Protein AF-A0A1L5F9H8-F1 (afdb_monomer_lite)

Radius of gyration: 21.27 Å; chains: 1; bounding box: 40×18×66 Å

Structure (mmCIF, N/CA/C/O backbone):
data_AF-A0A1L5F9H8-F1
#
_entry.id   AF-A0A1L5F9H8-F1
#
loop_
_atom_site.group_PDB
_atom_site.id
_atom_site.type_s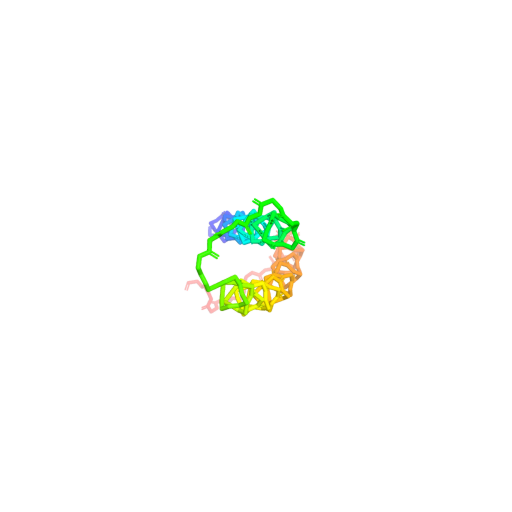ymbol
_atom_site.label_atom_id
_atom_site.label_alt_id
_atom_site.label_comp_id
_atom_site.label_asym_id
_atom_site.label_entity_id
_atom_site.label_seq_id
_atom_site.pdbx_PDB_ins_code
_atom_site.Cartn_x
_atom_site.Cartn_y
_atom_site.Cartn_z
_atom_site.occupancy
_atom_site.B_iso_or_equiv
_atom_site.auth_seq_id
_atom_site.auth_comp_id
_atom_site.auth_asym_id
_atom_site.auth_atom_id
_atom_site.pdbx_PDB_model_num
ATOM 1 N N . MET A 1 1 ? 17.140 13.221 -26.341 1.00 59.47 1 MET A N 1
ATOM 2 C CA . MET A 1 1 ? 15.800 12.608 -26.201 1.00 59.47 1 MET A CA 1
ATOM 3 C C . MET A 1 1 ? 15.869 11.394 -25.279 1.00 59.47 1 MET A C 1
ATOM 5 O O . MET A 1 1 ? 15.192 11.408 -24.267 1.00 59.47 1 MET A O 1
ATOM 9 N N . LEU A 1 2 ? 16.788 10.457 -25.535 1.00 64.06 2 LEU A N 1
ATOM 10 C CA . LEU A 1 2 ? 17.096 9.290 -24.691 1.00 64.06 2 LEU A CA 1
ATOM 11 C C . LEU A 1 2 ? 17.362 9.618 -23.198 1.00 64.06 2 LEU A C 1
ATOM 13 O O . LEU A 1 2 ? 16.672 9.093 -22.337 1.00 64.06 2 LEU A O 1
ATOM 17 N N . TYR A 1 3 ? 18.219 10.600 -22.888 1.00 66.88 3 TYR A N 1
ATOM 18 C CA . TYR A 1 3 ? 18.458 11.061 -21.501 1.00 66.88 3 TYR A CA 1
ATOM 19 C C . TYR A 1 3 ? 17.228 11.633 -20.767 1.00 66.88 3 TYR A C 1
ATOM 21 O O . TYR A 1 3 ? 17.172 11.600 -19.544 1.00 66.88 3 TYR A O 1
ATOM 29 N N . ARG A 1 4 ? 16.247 12.208 -21.482 1.00 72.25 4 ARG A N 1
ATOM 30 C CA . ARG A 1 4 ? 15.034 12.748 -20.834 1.00 72.25 4 ARG A CA 1
ATOM 31 C C . ARG A 1 4 ? 14.069 11.632 -20.442 1.00 72.25 4 ARG A C 1
ATOM 33 O O . ARG A 1 4 ? 13.432 11.740 -19.404 1.00 72.25 4 ARG A O 1
ATOM 40 N N . LEU A 1 5 ? 13.969 10.598 -21.279 1.00 72.06 5 LEU A N 1
ATOM 41 C CA . LEU A 1 5 ? 13.167 9.410 -20.996 1.00 72.06 5 LEU A CA 1
ATOM 42 C C . LEU A 1 5 ? 13.735 8.658 -19.789 1.00 72.06 5 LEU A C 1
ATOM 44 O O . LEU A 1 5 ? 12.989 8.330 -18.877 1.00 72.06 5 LEU A O 1
ATOM 48 N N . ASP A 1 6 ? 15.054 8.476 -19.767 1.00 73.06 6 ASP A N 1
ATOM 49 C CA . ASP A 1 6 ? 15.772 7.822 -18.674 1.00 73.06 6 ASP A CA 1
ATOM 50 C C . ASP A 1 6 ? 15.546 8.523 -17.323 1.00 73.06 6 ASP A C 1
ATOM 52 O O . ASP A 1 6 ? 15.080 7.903 -16.368 1.00 73.06 6 ASP A O 1
ATOM 56 N N . ASN A 1 7 ? 15.746 9.846 -17.262 1.00 79.75 7 ASN A N 1
ATOM 57 C CA . ASN A 1 7 ? 15.477 10.621 -16.046 1.00 79.75 7 ASN A CA 1
ATOM 58 C C . ASN A 1 7 ? 14.007 10.543 -15.604 1.00 79.75 7 ASN A C 1
ATOM 60 O O . ASN A 1 7 ? 13.741 10.434 -14.412 1.00 79.75 7 ASN A O 1
ATOM 64 N N . SER A 1 8 ? 13.058 10.575 -16.550 1.00 81.06 8 SER A N 1
ATOM 65 C CA . SER A 1 8 ? 11.627 10.475 -16.232 1.00 81.06 8 SER A CA 1
ATOM 66 C C . SER A 1 8 ? 11.285 9.134 -15.584 1.00 81.06 8 SER A C 1
ATOM 68 O O . SER A 1 8 ? 10.546 9.113 -14.609 1.00 81.06 8 SER A O 1
ATOM 70 N N . ILE A 1 9 ? 11.848 8.029 -16.087 1.00 81.62 9 ILE A N 1
ATOM 71 C CA . ILE A 1 9 ? 11.631 6.686 -15.527 1.00 81.62 9 ILE A CA 1
ATOM 72 C C . ILE A 1 9 ? 12.183 6.607 -14.098 1.00 81.62 9 ILE A C 1
ATOM 74 O O . ILE A 1 9 ? 11.484 6.154 -13.193 1.00 81.62 9 ILE A O 1
ATOM 78 N N . HIS A 1 10 ? 13.402 7.104 -13.871 1.00 82.62 10 HIS A N 1
ATOM 79 C CA . HIS A 1 10 ? 14.013 7.116 -12.540 1.00 82.62 10 HIS A CA 1
ATOM 80 C C . HIS A 1 10 ? 13.252 8.005 -11.544 1.00 82.62 10 HIS A C 1
ATOM 82 O O . HIS A 1 10 ? 13.103 7.645 -10.373 1.00 82.62 10 HIS A O 1
ATOM 88 N N . ASP A 1 11 ? 12.774 9.171 -11.984 1.00 86.94 11 ASP A N 1
ATOM 89 C CA . ASP A 1 11 ? 11.979 10.065 -11.142 1.00 86.94 11 ASP A CA 1
ATOM 90 C C . ASP A 1 11 ? 10.618 9.442 -10.795 1.00 86.94 11 ASP A C 1
ATOM 92 O O . ASP A 1 11 ? 10.207 9.497 -9.633 1.00 86.94 11 ASP A O 1
ATOM 96 N N . ASP A 1 12 ? 9.959 8.780 -11.750 1.00 84.75 12 ASP A N 1
ATOM 97 C CA . ASP A 1 12 ? 8.708 8.058 -11.505 1.00 84.75 12 ASP A CA 1
ATOM 98 C C . ASP A 1 12 ? 8.917 6.922 -10.494 1.00 84.75 12 ASP A C 1
ATOM 100 O O . ASP A 1 12 ? 8.204 6.865 -9.489 1.00 84.75 12 ASP A O 1
ATOM 104 N N . ILE A 1 13 ? 9.943 6.081 -10.672 1.00 85.12 13 ILE A N 1
ATOM 105 C CA . ILE A 1 13 ? 10.306 5.014 -9.718 1.00 85.12 13 ILE A CA 1
ATOM 106 C C . ILE A 1 13 ? 10.511 5.581 -8.314 1.00 85.12 13 ILE A C 1
ATOM 108 O O . ILE A 1 13 ? 9.944 5.071 -7.343 1.00 85.12 13 ILE A O 1
ATOM 112 N N . ARG A 1 14 ? 11.275 6.673 -8.196 1.00 87.69 14 ARG A N 1
ATOM 113 C CA . ARG A 1 14 ? 11.525 7.338 -6.912 1.00 87.69 14 ARG A CA 1
ATOM 114 C C . ARG A 1 14 ? 10.225 7.829 -6.272 1.00 87.69 14 ARG A C 1
ATOM 116 O O . ARG A 1 14 ? 10.027 7.639 -5.071 1.00 87.69 14 ARG A O 1
ATOM 123 N N . ASN A 1 15 ? 9.335 8.437 -7.053 1.00 88.31 15 ASN A N 1
ATOM 124 C CA . ASN A 1 15 ? 8.046 8.927 -6.568 1.00 88.31 15 ASN A CA 1
ATOM 125 C C . ASN A 1 15 ? 7.155 7.782 -6.067 1.00 88.31 15 ASN A C 1
ATOM 127 O O . ASN A 1 15 ? 6.581 7.889 -4.981 1.00 88.31 15 ASN A O 1
ATOM 131 N N . PHE A 1 16 ? 7.092 6.665 -6.796 1.00 86.38 16 PHE A N 1
ATOM 132 C CA . PHE A 1 16 ? 6.352 5.476 -6.366 1.00 86.38 16 PHE A CA 1
ATOM 133 C C . PHE A 1 16 ? 6.935 4.862 -5.092 1.00 86.38 16 PHE A C 1
ATOM 135 O O . PHE A 1 16 ? 6.190 4.559 -4.161 1.00 86.38 16 PHE A O 1
ATOM 142 N N . MET A 1 17 ? 8.262 4.740 -4.996 1.00 87.06 17 MET A N 1
ATOM 143 C CA . MET A 1 17 ? 8.920 4.255 -3.781 1.00 87.06 17 MET A CA 1
ATOM 144 C C . MET A 1 17 ? 8.604 5.128 -2.562 1.00 87.06 17 MET A C 1
ATOM 146 O O . MET A 1 17 ? 8.310 4.603 -1.487 1.00 87.06 17 MET A O 1
ATOM 150 N N . ASN A 1 18 ? 8.622 6.453 -2.728 1.00 90.12 18 ASN A N 1
ATOM 151 C CA . ASN A 1 18 ? 8.261 7.385 -1.662 1.00 90.12 18 ASN A CA 1
ATOM 152 C C . ASN A 1 18 ? 6.792 7.225 -1.246 1.00 90.12 18 ASN A C 1
ATOM 154 O O . ASN A 1 18 ? 6.507 7.141 -0.053 1.00 90.12 18 ASN A O 1
ATOM 158 N N . GLY A 1 19 ? 5.870 7.108 -2.208 1.00 88.12 19 GLY A N 1
ATOM 159 C CA . GLY A 1 19 ? 4.455 6.847 -1.928 1.00 88.12 19 GLY A CA 1
ATOM 160 C C . GLY A 1 19 ? 4.236 5.539 -1.159 1.00 88.12 19 GLY A C 1
ATOM 161 O O . GLY A 1 19 ? 3.496 5.511 -0.174 1.00 88.12 19 GLY A O 1
ATOM 162 N N . ASN A 1 20 ? 4.941 4.471 -1.542 1.00 89.62 20 ASN A N 1
ATOM 163 C CA . ASN A 1 20 ? 4.889 3.181 -0.852 1.00 89.62 20 ASN A CA 1
ATOM 164 C C . ASN A 1 20 ? 5.398 3.277 0.587 1.00 89.62 20 ASN A C 1
ATOM 166 O O . ASN A 1 20 ? 4.805 2.685 1.489 1.00 89.62 20 ASN A O 1
ATOM 170 N N . LYS A 1 21 ? 6.470 4.044 0.814 1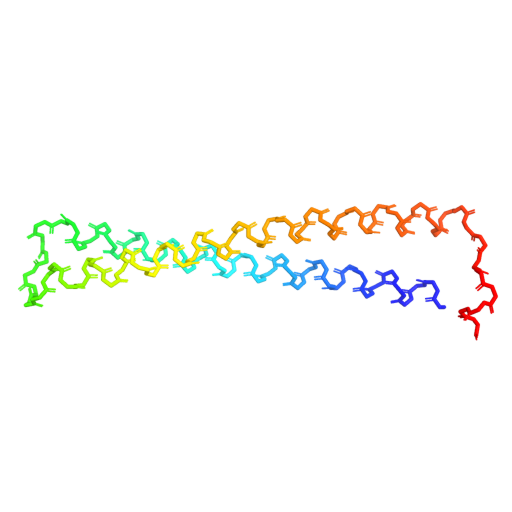.00 91.75 21 LYS A N 1
ATOM 171 C CA . LYS A 1 21 ? 7.002 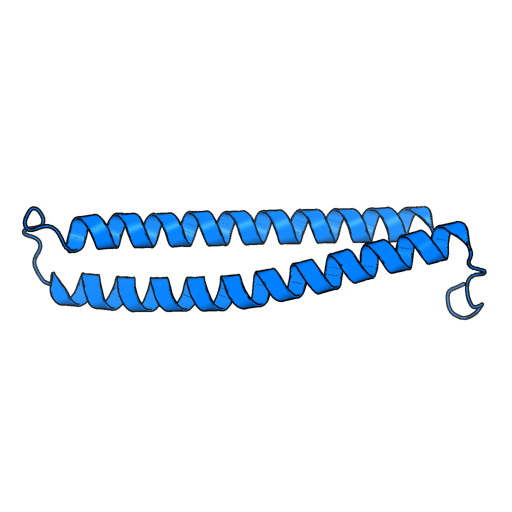4.291 2.156 1.00 91.75 21 LYS A CA 1
ATOM 172 C C . LYS A 1 21 ? 5.968 4.988 3.041 1.00 91.75 21 LYS A C 1
ATOM 174 O O . LYS A 1 21 ? 5.706 4.515 4.141 1.00 91.75 21 LYS A O 1
ATOM 179 N N . THR A 1 22 ? 5.324 6.044 2.545 1.00 92.38 22 THR A N 1
ATOM 180 C CA . THR A 1 22 ? 4.265 6.749 3.286 1.00 92.38 22 THR A CA 1
ATOM 181 C C . THR A 1 22 ? 3.072 5.840 3.599 1.00 92.38 22 THR A C 1
ATOM 183 O O . THR A 1 22 ? 2.515 5.903 4.694 1.00 92.38 22 THR A O 1
ATOM 186 N N . LEU A 1 23 ? 2.684 4.953 2.674 1.00 91.94 23 LEU A N 1
ATOM 187 C CA . LEU A 1 23 ? 1.626 3.968 2.927 1.00 91.94 23 LEU A CA 1
ATOM 188 C C . LEU A 1 23 ? 2.009 2.978 4.033 1.00 91.94 23 LEU A C 1
ATOM 190 O O . LEU A 1 23 ? 1.159 2.640 4.858 1.00 91.94 23 LEU A O 1
ATOM 194 N N . GLN A 1 24 ? 3.270 2.542 4.068 1.00 93.88 24 GLN A N 1
ATOM 195 C CA . GLN A 1 24 ? 3.775 1.656 5.113 1.00 93.88 24 GLN A CA 1
ATOM 196 C C . GLN A 1 24 ? 3.788 2.349 6.483 1.00 93.88 24 GLN A C 1
ATOM 198 O O . GLN A 1 24 ? 3.259 1.794 7.438 1.00 93.88 24 GLN A O 1
ATOM 203 N N . GLU A 1 25 ? 4.291 3.582 6.567 1.00 95.19 25 GLU A N 1
ATOM 204 C CA . GLU A 1 25 ? 4.294 4.380 7.806 1.00 95.19 25 GLU A CA 1
ATOM 205 C C . GLU A 1 25 ? 2.868 4.598 8.351 1.00 95.19 25 GLU A C 1
ATOM 207 O O . GLU A 1 25 ? 2.617 4.511 9.558 1.00 95.19 25 GLU A O 1
ATOM 212 N N . SER A 1 26 ? 1.901 4.825 7.456 1.00 93.88 26 SER A N 1
ATOM 213 C CA . SER A 1 26 ? 0.487 4.943 7.823 1.00 93.88 26 SER A CA 1
ATOM 214 C C . SER A 1 26 ? -0.087 3.625 8.357 1.00 93.88 26 SER A C 1
ATOM 216 O O . SER A 1 26 ? -0.807 3.629 9.356 1.00 93.88 26 SER A O 1
ATOM 218 N N . LEU A 1 27 ? 0.241 2.485 7.735 1.00 95.69 27 LEU A N 1
ATOM 219 C CA . LEU A 1 27 ? -0.165 1.164 8.227 1.00 95.69 27 LEU A CA 1
ATOM 220 C C . LEU A 1 27 ? 0.439 0.863 9.606 1.00 95.69 27 LEU A C 1
ATOM 222 O O . LEU A 1 27 ? -0.253 0.340 10.481 1.00 95.69 27 LEU A O 1
ATOM 226 N N . ASP A 1 28 ? 1.708 1.205 9.811 1.00 95.31 28 ASP A N 1
ATOM 227 C CA . ASP A 1 28 ? 2.406 1.004 11.081 1.00 95.31 28 ASP A CA 1
ATOM 228 C C . ASP A 1 28 ? 1.742 1.818 12.200 1.00 95.31 28 ASP A C 1
ATOM 230 O O . ASP A 1 28 ? 1.462 1.277 13.271 1.00 95.31 28 ASP A O 1
ATOM 234 N N . THR A 1 29 ? 1.359 3.065 11.910 1.00 95.25 29 THR A N 1
ATOM 235 C CA . THR A 1 29 ? 0.589 3.919 12.831 1.00 95.25 29 THR A CA 1
ATOM 236 C C . THR A 1 29 ? -0.757 3.283 13.199 1.00 95.25 29 THR A C 1
ATOM 238 O O . THR A 1 29 ? -1.132 3.240 14.370 1.00 95.25 29 THR A O 1
ATOM 241 N N . VAL A 1 30 ? -1.494 2.742 12.221 1.00 94.56 30 VAL A N 1
ATOM 242 C CA . VAL A 1 30 ? -2.771 2.052 12.485 1.00 94.56 30 VAL A CA 1
ATOM 243 C C . VAL A 1 30 ? -2.563 0.812 13.359 1.00 94.56 30 VAL A C 1
ATOM 245 O O . VAL A 1 30 ? -3.351 0.564 14.274 1.00 94.56 30 VAL A O 1
ATOM 248 N N . ASN A 1 31 ? -1.503 0.038 13.115 1.00 94.56 31 ASN A N 1
ATOM 249 C CA . ASN A 1 31 ? -1.171 -1.129 13.932 1.00 94.56 31 ASN A CA 1
ATOM 250 C C . ASN A 1 31 ? -0.790 -0.739 15.369 1.00 94.56 31 ASN A C 1
ATOM 25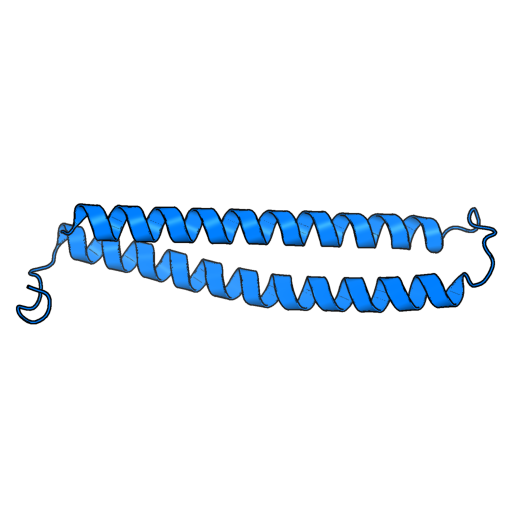2 O O . ASN A 1 31 ? -1.207 -1.420 16.308 1.00 94.56 31 ASN A O 1
ATOM 256 N N . GLU A 1 32 ? -0.047 0.353 15.559 1.00 93.25 32 GLU A N 1
ATOM 257 C CA . GLU A 1 32 ? 0.286 0.879 16.885 1.00 93.25 32 GLU A CA 1
ATOM 258 C C . GLU A 1 32 ? -0.977 1.302 17.644 1.00 93.25 32 GLU A C 1
ATOM 260 O O . GLU A 1 32 ? -1.188 0.882 18.785 1.00 93.25 32 GLU A O 1
ATOM 265 N N . VAL A 1 33 ? -1.871 2.049 16.989 1.00 91.00 33 VAL A N 1
ATOM 266 C CA . VAL A 1 33 ? -3.158 2.436 17.578 1.00 91.00 33 VAL A CA 1
ATOM 267 C C . VAL A 1 33 ? -3.965 1.195 17.952 1.00 91.00 33 VAL A C 1
ATOM 269 O O . VAL A 1 33 ? -4.395 1.087 19.096 1.00 91.00 33 VAL A O 1
ATOM 272 N N . LEU A 1 34 ? -4.122 0.221 17.050 1.00 91.62 34 LEU A N 1
ATOM 273 C CA . LEU A 1 34 ? -4.818 -1.038 17.348 1.00 91.62 34 LEU A CA 1
ATOM 274 C C . LEU A 1 34 ? -4.206 -1.777 18.539 1.00 91.62 34 LEU A C 1
ATOM 276 O O . LEU A 1 34 ? -4.948 -2.320 19.354 1.00 91.62 34 LEU A O 1
ATOM 280 N N . SER A 1 35 ? -2.878 -1.797 18.662 1.00 91.00 35 SER A N 1
ATOM 281 C CA . SER A 1 35 ? -2.194 -2.393 19.812 1.00 91.00 35 SER A CA 1
ATOM 282 C C . SER A 1 35 ? -2.635 -1.721 21.114 1.00 91.00 35 SER A C 1
ATOM 284 O O . SER A 1 35 ? -3.076 -2.403 22.038 1.00 91.00 35 SER A O 1
ATOM 286 N N . ILE A 1 36 ? -2.638 -0.383 21.152 1.00 89.19 36 ILE A N 1
ATOM 287 C CA . ILE A 1 36 ? -3.088 0.403 22.309 1.00 89.19 36 ILE A CA 1
ATOM 288 C C . ILE A 1 36 ? -4.568 0.143 22.608 1.00 89.19 36 ILE A C 1
ATOM 290 O O . ILE A 1 36 ? -4.915 -0.125 23.761 1.00 89.19 36 ILE A O 1
ATOM 294 N N . LEU A 1 37 ? -5.440 0.185 21.593 1.00 87.56 37 LEU A N 1
ATOM 295 C CA . LEU A 1 37 ? -6.875 -0.050 21.776 1.00 87.56 37 LEU A CA 1
ATOM 296 C C . LEU A 1 37 ? -7.154 -1.473 22.267 1.00 87.56 37 LEU A C 1
ATOM 298 O O . LEU A 1 37 ? -8.096 -1.659 23.023 1.00 87.56 37 LEU A O 1
ATOM 302 N N . ASN A 1 38 ? -6.350 -2.469 21.897 1.00 85.31 38 ASN A N 1
ATOM 303 C CA . ASN A 1 38 ? -6.522 -3.844 22.373 1.00 85.31 38 ASN A CA 1
ATOM 304 C C . ASN A 1 38 ? -6.014 -4.068 23.803 1.00 85.31 38 ASN A C 1
ATOM 306 O O . ASN A 1 38 ? -6.356 -5.078 24.414 1.00 85.31 38 ASN A O 1
ATOM 310 N N . THR A 1 39 ? -5.254 -3.135 24.379 1.00 84.56 39 THR A N 1
ATOM 311 C CA . THR A 1 39 ? -4.907 -3.201 25.804 1.00 84.56 39 THR A CA 1
ATOM 312 C C . THR A 1 39 ? -6.090 -2.812 26.698 1.00 84.56 39 THR A C 1
ATOM 314 O O . THR A 1 39 ? -6.979 -2.048 26.308 1.00 84.56 39 THR A O 1
ATOM 317 N N . ASP A 1 40 ? -6.088 -3.273 27.950 1.00 69.25 40 ASP A N 1
ATOM 318 C CA . ASP A 1 40 ? -7.071 -2.865 28.971 1.00 69.25 40 ASP A CA 1
ATOM 319 C C . ASP A 1 40 ? -6.838 -1.448 29.521 1.00 69.25 40 ASP A C 1
ATOM 321 O O . ASP A 1 40 ? -7.575 -0.963 30.380 1.00 69.25 40 ASP A O 1
ATOM 325 N N . VAL A 1 41 ? -5.817 -0.750 29.019 1.00 74.31 41 VAL A N 1
ATOM 326 C CA . VAL A 1 41 ? -5.446 0.593 29.476 1.00 74.31 41 VAL A CA 1
ATOM 327 C C . VAL A 1 41 ? -6.440 1.641 28.972 1.00 74.31 41 VAL A C 1
ATOM 329 O O . VAL A 1 41 ? -6.681 2.652 29.638 1.00 74.31 41 VAL A O 1
ATOM 332 N N . TRP A 1 42 ? -7.062 1.408 27.814 1.00 75.31 42 TRP A N 1
ATOM 333 C CA . TRP A 1 42 ? -7.978 2.376 27.232 1.00 75.31 42 TRP A CA 1
ATOM 334 C C . TRP A 1 42 ? -9.391 2.280 27.827 1.00 75.31 42 TRP A C 1
ATOM 336 O O . TRP A 1 42 ? -10.103 1.294 27.645 1.00 75.31 42 TRP A O 1
ATOM 346 N N . LYS A 1 43 ? -9.805 3.354 28.516 1.00 76.44 43 LYS A N 1
ATOM 347 C CA . LYS A 1 43 ? -11.117 3.510 29.180 1.00 76.44 43 LYS A CA 1
ATOM 348 C C . LYS A 1 43 ? -12.087 4.430 28.423 1.00 76.44 43 LYS A C 1
ATOM 350 O O . LYS A 1 43 ? -13.034 4.951 29.012 1.00 76.44 43 LYS A O 1
ATOM 355 N N . GLY A 1 44 ? -11.820 4.703 27.144 1.00 77.19 44 GLY A N 1
ATOM 356 C CA . GLY A 1 44 ? -12.689 5.540 26.317 1.00 77.19 44 GLY A CA 1
ATOM 357 C C . GLY A 1 44 ? -14.070 4.912 26.111 1.00 77.19 44 GLY A C 1
ATOM 358 O O . GLY A 1 44 ? -14.217 3.690 26.100 1.00 77.19 44 GLY A O 1
ATOM 359 N N . LYS A 1 45 ? -15.096 5.751 25.929 1.00 77.44 45 LYS A N 1
ATOM 360 C CA . LYS A 1 45 ? -16.404 5.279 25.452 1.00 77.44 45 LYS A CA 1
ATOM 361 C C . LYS A 1 45 ? -16.259 4.845 23.987 1.00 77.44 45 LYS A C 1
ATOM 363 O O . LYS A 1 45 ? -15.516 5.481 23.244 1.00 77.44 45 LYS A O 1
ATOM 368 N N . SER A 1 46 ? -16.966 3.785 23.592 1.00 85.12 46 SER A N 1
ATOM 369 C CA . SER A 1 46 ? -16.965 3.241 22.219 1.00 85.12 46 SER A CA 1
ATOM 370 C C . SER A 1 46 ? -15.672 2.527 21.799 1.00 85.12 46 SER A C 1
ATOM 372 O O . SER A 1 46 ? -15.203 2.685 20.671 1.00 85.12 46 SER A O 1
ATOM 374 N N . LYS A 1 47 ? -15.105 1.715 22.705 1.00 86.25 47 LYS A N 1
ATOM 375 C CA . LYS A 1 47 ? -13.865 0.971 22.454 1.00 86.25 47 LYS A CA 1
ATOM 376 C C . LYS A 1 47 ? -13.922 0.077 21.221 1.00 86.25 47 LYS A C 1
ATOM 378 O O . LYS A 1 47 ? -13.072 0.164 20.340 1.00 86.25 47 LYS A O 1
ATOM 383 N N . GLU A 1 48 ? -14.977 -0.717 21.153 1.00 87.88 48 GLU A N 1
ATOM 384 C CA . GLU A 1 48 ? -15.251 -1.633 20.048 1.00 87.88 48 GLU A CA 1
ATOM 385 C C . GLU A 1 48 ? -15.373 -0.879 18.719 1.00 87.88 48 GLU A C 1
ATOM 387 O O . GLU A 1 48 ? -14.697 -1.222 17.758 1.00 87.88 48 GLU A O 1
ATOM 392 N N . SER A 1 49 ? -16.109 0.238 18.686 1.00 90.31 49 SER A N 1
ATOM 393 C CA . SER A 1 49 ? -16.266 1.034 17.462 1.00 90.31 49 SER A CA 1
ATOM 394 C C . SER A 1 49 ? -14.946 1.605 16.938 1.00 90.31 49 SER A C 1
ATOM 396 O O . SER A 1 49 ? -14.746 1.679 15.729 1.00 90.31 49 SER A O 1
ATOM 398 N N . ALA A 1 50 ? -14.030 2.019 17.819 1.00 89.25 50 ALA A N 1
ATOM 399 C CA . ALA A 1 50 ? -12.714 2.484 17.383 1.00 89.25 50 ALA A CA 1
ATOM 400 C C . ALA A 1 50 ? -11.851 1.338 16.839 1.00 89.25 50 ALA A C 1
ATOM 402 O O . ALA A 1 50 ? -11.147 1.531 15.850 1.00 89.25 50 ALA A O 1
ATOM 403 N N . ILE A 1 51 ? -11.930 0.150 17.449 1.00 91.00 51 ILE A N 1
ATOM 404 C CA . ILE A 1 51 ? -11.258 -1.053 16.943 1.00 91.00 51 ILE A CA 1
ATOM 405 C C . ILE A 1 51 ? -11.789 -1.400 15.548 1.00 91.00 51 ILE A C 1
ATOM 407 O O . ILE A 1 51 ? -10.987 -1.605 14.639 1.00 91.00 51 ILE A O 1
ATOM 411 N N . ASP A 1 52 ? -13.108 -1.375 15.348 1.00 93.06 52 ASP A N 1
ATOM 412 C CA . ASP A 1 52 ? -13.734 -1.654 14.052 1.00 93.06 52 ASP A CA 1
ATOM 413 C C . ASP A 1 52 ? -13.282 -0.662 12.970 1.00 93.06 52 ASP A C 1
ATOM 415 O O . ASP A 1 52 ? -12.893 -1.062 11.870 1.00 93.06 52 ASP A O 1
ATOM 419 N N . LEU A 1 53 ? -13.266 0.639 13.283 1.00 92.75 53 LEU A N 1
ATOM 420 C CA . LEU A 1 53 ? -12.788 1.672 12.357 1.00 92.75 53 LEU A CA 1
ATOM 421 C C . LEU A 1 53 ? -11.313 1.474 11.991 1.00 92.75 53 LEU A C 1
ATOM 423 O O . LEU A 1 53 ? -10.947 1.554 10.816 1.00 92.75 53 LEU A O 1
ATOM 427 N N . MET A 1 54 ? -10.466 1.184 12.978 1.00 93.44 54 MET A N 1
ATOM 428 C CA . MET A 1 54 ? -9.043 0.946 12.741 1.00 93.44 54 MET A CA 1
ATOM 429 C C . MET A 1 54 ? -8.799 -0.352 11.964 1.00 93.44 54 MET A C 1
ATOM 431 O O . MET A 1 54 ? -7.900 -0.398 11.126 1.00 93.44 54 MET A O 1
ATOM 435 N N . ALA A 1 55 ? -9.620 -1.385 12.160 1.00 92.69 55 ALA A N 1
ATOM 436 C CA . ALA A 1 55 ? -9.562 -2.612 11.371 1.00 92.69 55 ALA A CA 1
ATOM 437 C C . ALA A 1 55 ? -9.912 -2.364 9.892 1.00 92.69 55 ALA A C 1
ATOM 439 O O . ALA A 1 55 ? -9.247 -2.901 9.002 1.00 92.69 55 ALA A O 1
ATOM 440 N N . ILE A 1 56 ? -10.903 -1.507 9.612 1.00 94.75 56 ILE A N 1
ATOM 441 C CA . ILE A 1 56 ? -11.235 -1.080 8.242 1.00 94.75 56 ILE A CA 1
ATOM 442 C C . ILE A 1 56 ? -10.060 -0.317 7.618 1.00 94.75 56 ILE A C 1
ATOM 444 O O . ILE A 1 56 ? -9.657 -0.629 6.496 1.00 94.75 56 ILE A O 1
ATOM 448 N N . LEU A 1 57 ? -9.482 0.646 8.346 1.00 93.69 57 LEU A N 1
ATOM 449 C CA . LEU A 1 57 ? -8.323 1.417 7.880 1.00 93.69 57 LEU A CA 1
ATOM 450 C C . LEU A 1 57 ? -7.113 0.522 7.602 1.00 93.69 57 LEU A C 1
ATOM 452 O O . LEU A 1 57 ? -6.470 0.663 6.563 1.00 93.69 57 LEU A O 1
ATOM 456 N N . LYS A 1 58 ? -6.836 -0.439 8.487 1.00 94.44 58 LYS A N 1
ATOM 457 C CA . LYS A 1 58 ? -5.771 -1.426 8.302 1.00 94.44 58 LYS A CA 1
ATOM 458 C C . LYS A 1 58 ? -5.953 -2.191 6.995 1.00 94.44 58 LYS A C 1
ATOM 460 O O . LYS A 1 58 ? -5.047 -2.206 6.166 1.00 94.44 58 LYS A O 1
ATOM 465 N N . LYS A 1 59 ? -7.142 -2.763 6.782 1.00 95.06 59 LYS A N 1
ATOM 466 C CA . LYS A 1 59 ? -7.457 -3.523 5.565 1.00 95.06 59 LYS A CA 1
ATOM 467 C C . LYS A 1 59 ? -7.296 -2.669 4.306 1.00 95.06 59 LYS A C 1
ATOM 469 O O . LYS A 1 59 ? -6.773 -3.142 3.301 1.00 95.06 59 LYS A O 1
ATOM 474 N N . TYR A 1 60 ? -7.725 -1.409 4.359 1.00 93.12 60 TYR A N 1
ATOM 475 C CA . TYR A 1 60 ? -7.554 -0.467 3.256 1.00 93.12 60 TYR A CA 1
ATOM 476 C C . TYR A 1 60 ? -6.071 -0.223 2.929 1.00 93.12 60 TYR A C 1
ATOM 478 O O . TYR A 1 60 ? -5.673 -0.337 1.769 1.00 93.12 60 TYR A O 1
ATOM 486 N N . HIS A 1 61 ? -5.235 0.035 3.940 1.00 93.19 61 HIS A N 1
ATOM 487 C CA . HIS A 1 61 ? -3.794 0.210 3.747 1.00 93.19 61 HIS A CA 1
ATOM 488 C C . HIS A 1 61 ? -3.106 -1.049 3.208 1.00 93.19 61 HIS A C 1
ATOM 490 O O . HIS A 1 61 ? -2.279 -0.944 2.306 1.00 93.19 61 HIS A O 1
ATOM 496 N N . GLU A 1 62 ? -3.467 -2.235 3.703 1.00 93.19 62 GLU A N 1
ATOM 497 C CA . GLU A 1 62 ? -2.932 -3.511 3.210 1.00 93.19 62 GLU A CA 1
ATOM 498 C C . GLU A 1 62 ? -3.257 -3.732 1.723 1.00 93.19 62 GLU A C 1
ATOM 500 O O . GLU A 1 62 ? -2.384 -4.138 0.953 1.00 93.19 62 GLU A O 1
ATOM 505 N N . MET A 1 63 ? -4.482 -3.404 1.291 1.00 95.06 63 MET A N 1
ATOM 506 C CA . MET A 1 63 ? -4.875 -3.477 -0.122 1.00 95.06 63 MET A CA 1
ATOM 507 C C . MET A 1 63 ? -4.067 -2.511 -0.992 1.00 95.06 63 MET A C 1
ATOM 509 O O . MET A 1 63 ? -3.563 -2.909 -2.044 1.00 95.06 63 MET A O 1
ATOM 513 N N . LEU A 1 64 ? -3.907 -1.258 -0.552 1.00 92.19 64 LEU A N 1
ATOM 514 C CA . LEU A 1 64 ? -3.105 -0.273 -1.280 1.00 92.19 64 LEU A CA 1
ATOM 515 C C . LEU A 1 64 ? -1.639 -0.694 -1.378 1.00 92.19 64 LEU A C 1
ATOM 517 O O . LEU A 1 64 ? -1.055 -0.582 -2.451 1.00 92.19 64 LEU A O 1
ATOM 521 N N . LEU A 1 65 ? -1.062 -1.222 -0.294 1.00 91.81 65 LEU A N 1
ATOM 522 C CA . LEU A 1 65 ? 0.317 -1.712 -0.273 1.00 91.81 65 LEU A CA 1
ATOM 523 C C . LEU A 1 65 ? 0.535 -2.897 -1.218 1.00 91.81 65 LEU A C 1
ATOM 525 O O . LEU A 1 65 ? 1.608 -3.009 -1.807 1.00 91.81 65 LEU A O 1
ATOM 529 N N . SER A 1 66 ? -0.465 -3.764 -1.398 1.00 91.81 66 SER A N 1
ATOM 530 C CA . SER A 1 66 ? -0.394 -4.842 -2.390 1.00 91.81 66 SER A CA 1
ATOM 531 C C . SER A 1 66 ? -0.271 -4.285 -3.809 1.00 91.81 66 SER A C 1
ATOM 533 O O . SER A 1 66 ? 0.659 -4.642 -4.524 1.00 91.81 66 SER A O 1
ATOM 535 N N . VAL A 1 67 ? -1.151 -3.354 -4.192 1.00 90.50 67 VAL A N 1
ATOM 536 C CA . VAL A 1 67 ? -1.119 -2.710 -5.520 1.00 90.50 67 VAL A CA 1
ATOM 537 C C . VAL A 1 67 ? 0.184 -1.931 -5.726 1.00 90.50 67 VAL A C 1
ATOM 539 O O . VAL A 1 67 ? 0.794 -1.964 -6.791 1.00 90.50 67 VAL A O 1
ATOM 542 N N . ALA A 1 68 ? 0.645 -1.252 -4.680 1.00 88.62 68 ALA A N 1
ATOM 543 C CA . ALA A 1 68 ? 1.911 -0.536 -4.649 1.00 88.62 68 ALA A CA 1
ATOM 544 C C . ALA A 1 68 ? 3.129 -1.435 -4.929 1.00 88.62 68 ALA A C 1
ATOM 546 O O . ALA A 1 68 ? 4.061 -1.000 -5.608 1.00 88.62 68 ALA A O 1
ATOM 547 N N . LYS A 1 69 ? 3.136 -2.676 -4.424 1.00 86.62 69 LYS A N 1
ATOM 548 C CA . LYS A 1 69 ? 4.201 -3.654 -4.701 1.00 86.62 69 LYS A CA 1
ATOM 549 C C . LYS A 1 69 ? 4.197 -4.089 -6.162 1.00 86.62 69 LYS A C 1
ATOM 551 O O . LYS A 1 69 ? 5.258 -4.090 -6.782 1.00 86.62 69 LYS A O 1
ATOM 556 N N . ASP A 1 70 ? 3.021 -4.380 -6.713 1.00 89.00 70 ASP A N 1
ATOM 557 C CA . ASP A 1 70 ? 2.879 -4.762 -8.122 1.00 89.00 70 ASP A CA 1
ATOM 558 C C . ASP A 1 70 ? 3.348 -3.631 -9.053 1.00 89.00 70 ASP A C 1
ATOM 560 O O . ASP A 1 70 ? 4.074 -3.867 -10.019 1.00 89.00 70 ASP A O 1
ATOM 564 N N . ASN A 1 71 ? 3.010 -2.380 -8.722 1.00 84.94 71 ASN A N 1
ATOM 565 C CA . ASN A 1 71 ? 3.452 -1.208 -9.480 1.00 84.94 71 ASN A CA 1
ATOM 566 C C . ASN A 1 71 ? 4.978 -1.045 -9.481 1.00 84.94 71 ASN A C 1
ATOM 568 O O . ASN A 1 71 ? 5.552 -0.719 -10.519 1.00 84.94 71 ASN A O 1
ATOM 572 N N . VAL A 1 72 ? 5.645 -1.277 -8.345 1.00 84.00 72 VAL A N 1
ATOM 573 C CA . VAL A 1 72 ? 7.114 -1.206 -8.271 1.00 84.00 72 VAL A CA 1
ATOM 574 C C . VAL A 1 72 ? 7.760 -2.283 -9.141 1.00 84.00 72 VAL A C 1
ATOM 576 O O . VAL A 1 72 ? 8.691 -1.971 -9.875 1.00 84.00 72 VAL A O 1
ATOM 579 N N . ASP A 1 73 ? 7.251 -3.518 -9.129 1.00 87.50 73 ASP A N 1
ATOM 580 C CA . ASP A 1 73 ? 7.776 -4.595 -9.983 1.00 87.50 73 ASP A CA 1
ATOM 581 C C . ASP A 1 73 ? 7.642 -4.263 -11.482 1.00 87.50 73 ASP A C 1
ATOM 583 O O . ASP A 1 73 ? 8.583 -4.442 -12.258 1.00 87.50 73 ASP A O 1
ATOM 587 N N . ILE A 1 74 ? 6.500 -3.703 -11.896 1.00 87.94 74 ILE A N 1
ATOM 588 C CA . ILE A 1 74 ? 6.294 -3.231 -13.275 1.00 87.94 74 ILE A CA 1
ATOM 589 C C . ILE A 1 74 ? 7.296 -2.127 -13.634 1.00 87.94 74 ILE A C 1
ATOM 591 O O . ILE A 1 74 ? 7.870 -2.149 -14.724 1.00 87.94 74 ILE A O 1
ATOM 595 N N . MET A 1 75 ? 7.528 -1.177 -12.728 1.00 83.44 75 MET A N 1
ATOM 596 C CA . MET A 1 75 ? 8.440 -0.058 -12.964 1.00 83.44 75 MET A CA 1
ATOM 597 C C . MET A 1 75 ? 9.909 -0.497 -13.041 1.00 83.44 75 MET A C 1
ATOM 599 O O . MET A 1 75 ? 10.625 -0.046 -13.928 1.00 83.44 75 MET A O 1
ATOM 603 N N . VAL A 1 76 ? 10.346 -1.443 -12.205 1.00 84.06 76 VAL A N 1
ATOM 604 C CA . VAL A 1 76 ? 11.699 -2.031 -12.288 1.00 84.06 76 VAL A CA 1
ATOM 605 C C . VAL A 1 76 ? 11.893 -2.791 -13.606 1.00 84.06 76 VAL A C 1
ATOM 607 O O . VAL A 1 76 ? 12.947 -2.710 -14.243 1.00 84.06 76 VAL A O 1
ATOM 610 N N . LYS A 1 77 ? 10.862 -3.503 -14.080 1.00 87.44 77 LYS A N 1
ATOM 611 C CA . LYS A 1 77 ? 10.890 -4.139 -15.409 1.00 87.44 77 LYS A CA 1
ATOM 612 C C . LYS A 1 77 ? 10.989 -3.106 -16.531 1.00 87.44 77 LYS A C 1
ATOM 614 O O . LYS A 1 77 ? 11.718 -3.339 -17.496 1.00 87.44 77 LYS A O 1
ATOM 619 N N . LEU A 1 78 ? 10.275 -1.984 -16.413 1.00 82.81 78 LEU A N 1
ATOM 620 C CA . LEU A 1 78 ? 10.361 -0.873 -17.361 1.00 82.81 78 LEU A CA 1
ATOM 621 C C . LEU A 1 78 ? 11.772 -0.273 -17.383 1.00 82.81 78 LEU A C 1
ATOM 623 O O . LEU A 1 78 ? 12.311 -0.093 -18.469 1.00 82.81 78 LEU A O 1
ATOM 627 N N . GLU A 1 79 ? 12.375 -0.029 -16.219 1.00 81.06 79 GLU A N 1
ATOM 628 C CA . GLU A 1 79 ? 13.754 0.460 -16.072 1.00 81.06 79 GLU A CA 1
ATOM 629 C C . GLU A 1 79 ? 14.753 -0.472 -16.759 1.00 81.06 79 GLU A C 1
ATOM 631 O O . GLU A 1 79 ? 15.480 -0.044 -17.650 1.00 81.06 79 GLU A O 1
ATOM 636 N N . THR A 1 80 ? 14.697 -1.770 -16.447 1.00 82.69 80 THR A N 1
ATOM 637 C CA . THR A 1 80 ? 15.576 -2.787 -17.049 1.00 82.69 80 THR A CA 1
ATOM 638 C C . THR A 1 80 ? 15.462 -2.785 -18.577 1.00 82.69 80 THR A C 1
ATOM 640 O O . THR A 1 80 ? 16.459 -2.814 -19.298 1.00 82.69 80 THR A O 1
ATOM 643 N N . LYS A 1 81 ? 14.231 -2.726 -19.106 1.00 82.62 81 LYS A N 1
ATOM 644 C CA . LYS A 1 81 ? 13.982 -2.717 -20.556 1.00 82.62 81 LYS A CA 1
ATOM 645 C C . LYS A 1 81 ? 14.390 -1.403 -21.214 1.00 82.62 81 LYS A C 1
ATOM 647 O O . LYS A 1 81 ? 14.858 -1.417 -22.353 1.00 82.62 81 LYS A O 1
ATOM 652 N N . ALA A 1 82 ? 14.220 -0.283 -20.519 1.00 77.50 82 ALA A N 1
ATOM 653 C CA . ALA A 1 82 ? 14.690 1.013 -20.974 1.00 77.50 82 ALA A CA 1
ATOM 654 C C . ALA A 1 82 ? 16.220 1.035 -21.041 1.00 77.50 82 ALA A C 1
ATOM 656 O O . ALA A 1 82 ? 16.762 1.417 -22.074 1.00 77.50 82 ALA A O 1
ATOM 657 N N . GLU A 1 83 ? 16.914 0.541 -20.016 1.00 76.56 83 GLU A N 1
ATOM 658 C CA . GLU A 1 83 ? 18.373 0.439 -19.985 1.00 76.56 83 GLU A CA 1
ATOM 659 C C . GLU A 1 83 ? 18.903 -0.457 -21.116 1.00 76.56 83 GLU A C 1
ATOM 661 O O . GLU A 1 83 ? 19.787 -0.042 -21.869 1.00 76.56 83 GLU A O 1
ATOM 666 N N . GLU A 1 84 ? 18.322 -1.647 -21.314 1.00 78.44 84 GLU A N 1
ATOM 667 C CA . GLU A 1 84 ? 18.651 -2.530 -22.444 1.00 78.44 84 GLU A CA 1
ATOM 668 C C . GLU A 1 84 ? 18.519 -1.793 -23.789 1.00 78.44 84 GLU A C 1
ATOM 670 O O . GLU A 1 84 ? 19.406 -1.864 -24.646 1.00 78.44 84 GLU A O 1
ATOM 675 N N . TYR A 1 85 ? 17.423 -1.055 -23.980 1.00 74.62 85 TYR A N 1
ATOM 676 C CA . TYR A 1 85 ? 17.172 -0.281 -25.192 1.00 74.62 85 TYR A CA 1
ATOM 677 C C . TYR A 1 85 ? 18.159 0.885 -25.365 1.00 74.62 85 TYR A C 1
ATOM 679 O O . TYR A 1 85 ? 18.621 1.128 -26.479 1.00 74.62 85 TYR A O 1
ATOM 687 N N . MET A 1 86 ? 18.539 1.573 -24.289 1.00 71.81 86 MET A N 1
ATOM 688 C CA . MET A 1 86 ? 19.529 2.656 -24.318 1.00 71.81 86 MET A CA 1
ATOM 689 C C . MET A 1 86 ? 20.912 2.163 -24.764 1.00 71.81 86 MET A C 1
ATOM 691 O O . MET A 1 86 ? 21.623 2.883 -25.464 1.00 71.81 86 MET A O 1
ATOM 695 N N . HIS A 1 87 ? 21.268 0.926 -24.407 1.00 72.69 87 HIS A N 1
ATOM 696 C CA . HIS A 1 87 ? 22.542 0.305 -24.773 1.00 72.69 87 HIS A CA 1
ATOM 697 C C . HIS A 1 87 ? 22.539 -0.355 -26.164 1.00 72.69 87 HIS A C 1
ATOM 699 O O . HIS A 1 87 ? 23.601 -0.489 -26.772 1.00 72.69 87 HIS A O 1
ATOM 705 N N . SER A 1 88 ? 21.377 -0.778 -26.681 1.00 73.56 88 SER A N 1
ATOM 706 C CA . SER A 1 88 ? 21.291 -1.639 -27.878 1.00 73.56 88 SER A CA 1
ATOM 707 C C . SER A 1 88 ? 20.406 -1.121 -29.025 1.00 73.56 88 SER A C 1
ATOM 709 O O . SER A 1 88 ? 20.461 -1.655 -30.136 1.00 73.56 88 SER A O 1
ATOM 711 N N . GLY A 1 89 ? 19.581 -0.095 -28.800 1.00 60.38 89 GLY A N 1
ATOM 712 C CA . GLY A 1 89 ? 18.438 0.231 -29.654 1.00 60.38 89 GLY A CA 1
ATOM 713 C C . GLY A 1 89 ? 18.640 1.372 -30.658 1.00 60.38 89 GLY A C 1
ATOM 714 O O . GLY A 1 89 ? 19.183 2.432 -30.351 1.00 60.38 89 GLY A O 1
ATOM 715 N N . LYS A 1 90 ? 18.094 1.194 -31.872 1.00 58.12 90 LYS A N 1
ATOM 716 C CA . LYS A 1 90 ? 17.733 2.297 -32.785 1.00 58.12 90 LYS A CA 1
ATOM 717 C C . LYS A 1 90 ? 16.282 2.709 -32.520 1.00 58.12 90 LYS A C 1
ATOM 719 O O . LYS A 1 90 ? 15.398 1.857 -32.518 1.00 58.12 90 LYS A O 1
ATOM 724 N N . MET A 1 91 ? 16.032 4.009 -32.359 1.00 56.47 91 MET A N 1
ATOM 725 C CA . MET A 1 91 ? 14.692 4.550 -32.098 1.00 56.47 91 MET A CA 1
ATOM 726 C C . MET A 1 91 ? 13.787 4.432 -33.330 1.00 56.47 91 MET A C 1
ATOM 728 O O . MET A 1 91 ? 14.174 4.928 -34.394 1.00 56.47 91 MET A O 1
ATOM 732 N N . PRO A 1 92 ? 12.604 3.789 -33.232 1.00 52.78 92 PRO A N 1
ATOM 733 C CA . PRO A 1 92 ? 11.651 3.748 -34.333 1.00 52.78 92 PRO A CA 1
ATOM 734 C C . PRO A 1 92 ? 11.280 5.171 -34.761 1.00 52.78 92 PRO A C 1
ATOM 736 O O . PRO A 1 92 ? 10.990 6.028 -33.927 1.00 52.78 92 PRO A O 1
ATOM 739 N N . SER A 1 93 ? 11.277 5.429 -36.071 1.00 44.59 93 SER A N 1
ATOM 740 C CA . SER A 1 93 ? 11.146 6.776 -36.649 1.00 44.59 93 SER A CA 1
ATOM 741 C C . SER A 1 93 ? 9.832 7.500 -36.330 1.00 44.59 93 SER A C 1
ATOM 743 O O . SER A 1 93 ? 9.732 8.686 -36.609 1.00 44.59 93 SER A O 1
ATOM 745 N N . LEU A 1 94 ? 8.839 6.808 -35.763 1.00 44.34 94 LEU A N 1
ATOM 746 C CA . LEU A 1 94 ? 7.542 7.367 -35.361 1.00 44.34 94 LEU A CA 1
ATOM 747 C C . LEU A 1 94 ? 7.598 8.184 -34.060 1.00 44.34 94 LEU A C 1
ATOM 749 O O . LEU A 1 94 ? 6.610 8.807 -33.696 1.00 44.34 94 LEU A O 1
ATOM 753 N N . TRP A 1 95 ? 8.730 8.159 -33.355 1.00 47.25 95 TRP A N 1
ATOM 754 C CA . TRP A 1 95 ? 8.972 8.931 -32.131 1.00 47.25 95 TRP A CA 1
ATOM 755 C C .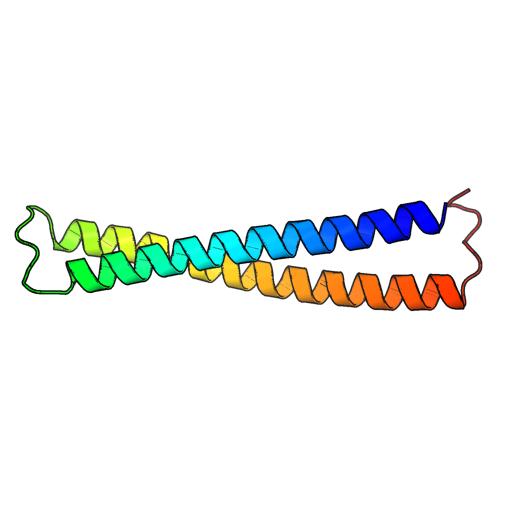 TRP A 1 95 ? 9.934 10.117 -32.352 1.00 47.25 95 TRP A C 1
ATOM 757 O O . TRP A 1 95 ? 10.476 10.656 -31.387 1.00 47.25 95 TRP A O 1
ATOM 767 N N . LYS A 1 96 ? 10.186 10.494 -33.615 1.00 39.16 96 LYS A N 1
ATOM 768 C CA . LYS A 1 96 ? 10.915 11.719 -33.984 1.00 39.16 96 LYS A CA 1
ATOM 769 C C . LYS A 1 96 ? 9.995 12.929 -34.044 1.00 39.16 96 LYS A C 1
ATOM 771 O O . LYS A 1 96 ? 8.870 12.771 -34.561 1.00 39.16 96 LYS A O 1
#

pLDDT: mean 82.77, std 12.64, range [39.16, 95.69]

Foldseek 3Di:
DLVVVLVVLVVVLVVLVVVLVVLVVQLVVLVVVLVVLPDPPDPDPPSVVSNVVSVVVNVVSVVVNVVSVVVNVVSVVVNVVSVVCVVDHDDDPVVD

Secondary structure (DSSP, 8-state):
-HHHHHHHHHHHH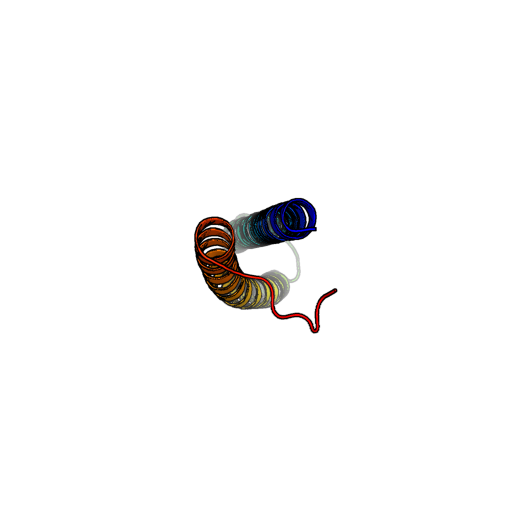HHHHHHHHHHHHHHHHHHHHHHHHHSTT---TTHHHHHHHHHHHHHHHHHHHHHHHHHHHHHHHHHHHHHHHHHHPPPPGGG-

Sequence (96 aa):
MLYRLDNSIHDDIRNFMNGNKTLQESLDTVNEVLSILNTDVWKGKSKESAIDLMAILKKYHEMLLSVAKDNVDIMVKLETKAEEYMHSGKMPSLWK

Organism: Clostridium kluyveri (NCBI:txid1534)